Protein AF-A0A3B9AB34-F1 (afdb_monomer)

Sequence (120 aa):
SASGLYNLTRNLGGAVGIAFLATFLSIREQYHSSHIVENISLYNPFVVERLEGLQGFFTSRGSDATLAQEQALRAVDALARREAYVMAYNDAFYFVGAAFMVGAVLTYMIKKQAPPSAGA

Nearest PDB structures (foldseek):
  4dxw-assembly1_D  TM=3.577E-01  e=9.213E+00  alpha proteobacterium HIMB114

Structure (mmCIF, N/CA/C/O backbone):
data_AF-A0A3B9AB34-F1
#
_entry.id   AF-A0A3B9AB34-F1
#
loop_
_atom_site.group_PDB
_atom_site.id
_atom_site.type_symbol
_atom_site.label_atom_id
_atom_site.label_alt_id
_atom_site.label_comp_id
_atom_site.label_asym_id
_atom_site.label_entity_id
_atom_site.label_seq_id
_atom_site.pdbx_PDB_ins_code
_atom_site.Cartn_x
_atom_site.Cartn_y
_atom_site.Cartn_z
_atom_site.occupancy
_atom_site.B_iso_or_equiv
_atom_site.auth_seq_id
_atom_site.auth_comp_id
_atom_site.auth_asym_id
_atom_site.auth_atom_id
_atom_site.pdbx_PDB_model_num
ATOM 1 N N . SER A 1 1 ? 36.994 -0.172 -16.103 1.00 62.66 1 SER A N 1
ATOM 2 C CA . SER A 1 1 ? 35.963 0.864 -15.861 1.00 62.66 1 SER A CA 1
ATOM 3 C C . SER A 1 1 ? 34.543 0.447 -16.258 1.00 62.66 1 SER A C 1
ATOM 5 O O . SER A 1 1 ? 33.625 0.775 -15.519 1.00 62.66 1 SER A O 1
ATOM 7 N N . ALA A 1 2 ? 34.332 -0.324 -17.340 1.00 72.69 2 ALA A N 1
ATOM 8 C CA . ALA A 1 2 ? 32.995 -0.781 -17.763 1.00 72.69 2 ALA A CA 1
ATOM 9 C C . ALA A 1 2 ? 32.232 -1.615 -16.706 1.00 72.69 2 ALA A C 1
ATOM 11 O O . ALA A 1 2 ? 31.064 -1.350 -16.442 1.00 72.69 2 ALA A O 1
ATOM 12 N N . SER A 1 3 ? 32.896 -2.563 -16.034 1.00 79.94 3 SER A N 1
ATOM 13 C CA . SER A 1 3 ? 32.253 -3.420 -15.019 1.00 79.94 3 SER A CA 1
ATOM 14 C C . SER A 1 3 ? 31.820 -2.661 -13.756 1.00 79.94 3 SER A C 1
ATOM 16 O O . SER A 1 3 ? 30.814 -3.010 -13.144 1.00 79.94 3 SER A O 1
ATOM 18 N N . GLY A 1 4 ? 32.550 -1.602 -13.380 1.00 86.12 4 GLY A N 1
ATOM 19 C CA . GLY A 1 4 ? 32.199 -0.745 -12.242 1.00 86.12 4 GLY A CA 1
ATOM 20 C C . GLY A 1 4 ? 30.955 0.098 -12.523 1.00 86.12 4 GLY A C 1
ATOM 21 O O . GLY A 1 4 ? 30.045 0.140 -11.700 1.00 86.12 4 GLY A O 1
ATOM 22 N N . LEU A 1 5 ? 30.880 0.688 -13.722 1.00 87.88 5 LEU A N 1
ATOM 23 C CA . LEU A 1 5 ? 29.705 1.432 -14.173 1.00 87.88 5 LEU A CA 1
ATOM 24 C C . LEU A 1 5 ? 28.472 0.521 -14.286 1.00 87.88 5 LEU A C 1
ATOM 26 O O . LEU A 1 5 ? 27.415 0.870 -13.773 1.00 87.88 5 LEU A O 1
ATOM 30 N N . TYR A 1 6 ? 28.619 -0.676 -14.866 1.00 87.25 6 TYR A N 1
ATOM 31 C CA . TYR A 1 6 ? 27.528 -1.651 -14.973 1.00 87.25 6 TYR A CA 1
ATOM 32 C C . TYR A 1 6 ? 26.965 -2.061 -13.603 1.00 87.25 6 TYR A C 1
ATOM 34 O O . TYR A 1 6 ? 25.750 -2.063 -13.399 1.00 87.25 6 TYR A O 1
ATOM 42 N N . ASN A 1 7 ? 27.839 -2.371 -12.639 1.00 88.69 7 ASN A N 1
ATOM 43 C CA . ASN A 1 7 ? 27.400 -2.760 -11.300 1.00 88.69 7 ASN A CA 1
ATOM 44 C C . ASN A 1 7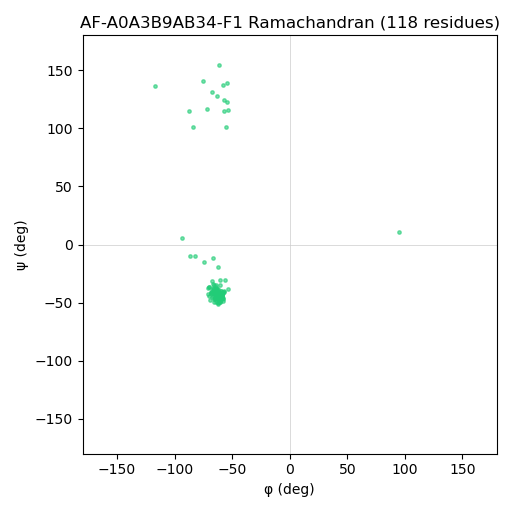 ? 26.715 -1.599 -10.560 1.00 88.69 7 ASN A C 1
ATOM 46 O O . ASN A 1 7 ? 25.706 -1.807 -9.887 1.00 88.69 7 ASN A O 1
ATOM 50 N N . LEU A 1 8 ? 27.227 -0.373 -10.723 1.00 91.12 8 LEU A N 1
ATOM 51 C CA . LEU A 1 8 ? 26.617 0.825 -10.154 1.00 91.12 8 LEU A CA 1
ATOM 52 C C . LEU A 1 8 ? 25.211 1.057 -10.720 1.00 91.12 8 LEU A C 1
ATOM 54 O O . LEU A 1 8 ? 24.271 1.197 -9.943 1.00 91.12 8 LEU A O 1
ATOM 58 N N . THR A 1 9 ? 25.042 1.035 -12.046 1.00 91.31 9 THR A N 1
ATOM 59 C CA . THR A 1 9 ? 23.732 1.216 -12.693 1.00 91.31 9 THR A CA 1
ATOM 60 C C . THR A 1 9 ? 22.735 0.144 -12.258 1.00 91.31 9 THR A C 1
ATOM 62 O O . THR A 1 9 ? 21.581 0.464 -11.986 1.00 91.31 9 THR A O 1
ATOM 65 N N . ARG A 1 10 ? 23.172 -1.114 -12.121 1.00 89.81 10 ARG A N 1
ATOM 66 C CA . ARG A 1 10 ? 22.314 -2.215 -11.662 1.00 89.81 10 ARG A CA 1
ATOM 67 C C . ARG A 1 10 ? 21.867 -2.040 -10.210 1.00 89.81 10 ARG A C 1
ATOM 69 O O . A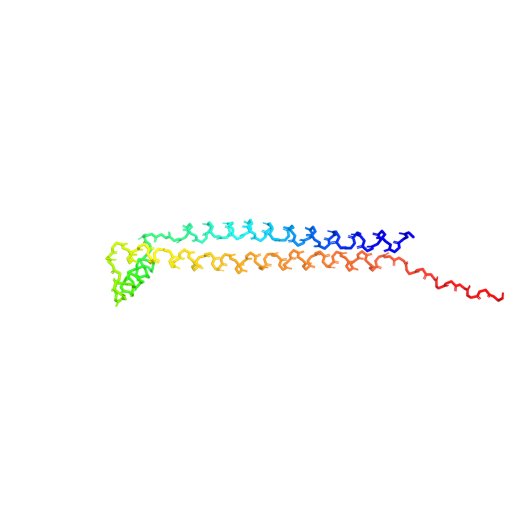RG A 1 10 ? 20.680 -2.166 -9.925 1.00 89.81 10 ARG A O 1
ATOM 76 N N . ASN A 1 11 ? 22.797 -1.759 -9.295 1.00 92.81 11 ASN A N 1
ATOM 77 C CA . ASN A 1 11 ? 22.475 -1.611 -7.873 1.00 92.81 11 ASN A CA 1
ATOM 78 C C . ASN A 1 11 ? 21.638 -0.350 -7.619 1.00 92.81 11 ASN A C 1
ATOM 80 O O . ASN A 1 11 ? 20.662 -0.408 -6.874 1.00 92.81 11 ASN A O 1
ATOM 84 N N . LEU A 1 12 ? 21.971 0.763 -8.281 1.00 94.19 12 LEU A N 1
ATOM 85 C CA . LEU A 1 12 ? 21.201 2.001 -8.194 1.00 94.19 12 LEU A CA 1
ATOM 86 C C . LEU A 1 12 ? 19.801 1.823 -8.791 1.00 94.19 12 LEU A C 1
ATOM 88 O O . LEU A 1 12 ? 18.820 2.178 -8.148 1.00 94.19 12 LEU A O 1
AT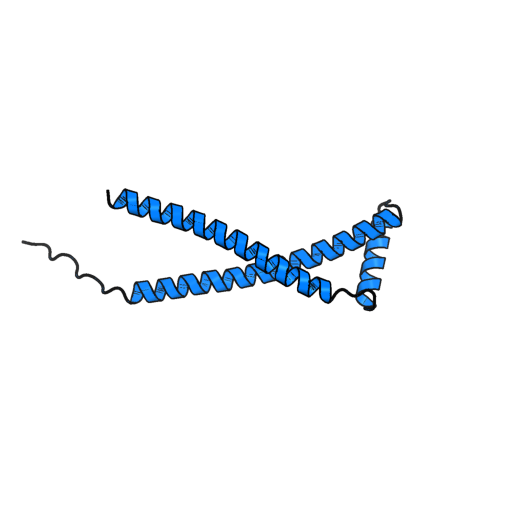OM 92 N N . GLY A 1 13 ? 19.697 1.218 -9.977 1.00 91.12 13 GLY A N 1
ATOM 93 C CA . GLY A 1 13 ? 18.413 0.912 -10.608 1.00 91.12 13 GLY A CA 1
ATOM 94 C C . GLY A 1 13 ? 17.543 -0.004 -9.746 1.00 91.12 13 GLY A C 1
ATOM 95 O O . GLY A 1 13 ? 16.348 0.241 -9.612 1.00 91.12 13 GLY A O 1
ATOM 96 N N . GLY A 1 14 ? 18.143 -1.004 -9.093 1.00 93.00 14 GLY A N 1
ATOM 97 C CA . GLY A 1 14 ? 17.449 -1.869 -8.139 1.00 93.00 14 GLY A CA 1
ATOM 98 C C . GLY A 1 14 ? 16.904 -1.102 -6.932 1.00 93.00 14 GLY A C 1
ATOM 99 O O . GLY A 1 14 ? 15.722 -1.217 -6.620 1.00 93.00 14 GLY A O 1
ATOM 100 N N . ALA A 1 15 ? 17.732 -0.278 -6.283 1.00 95.88 15 ALA A N 1
ATOM 101 C CA . ALA A 1 15 ? 17.312 0.510 -5.123 1.00 95.88 15 ALA A CA 1
ATOM 102 C C . ALA A 1 15 ? 16.221 1.538 -5.474 1.00 95.88 15 ALA A C 1
ATOM 104 O O . ALA A 1 15 ? 15.212 1.632 -4.775 1.00 95.88 15 ALA A O 1
ATOM 105 N N . VAL A 1 16 ? 16.391 2.265 -6.583 1.00 95.94 16 VAL A N 1
ATOM 106 C CA . VAL A 1 16 ? 15.401 3.234 -7.081 1.00 95.94 16 VAL A CA 1
ATOM 107 C C . VAL A 1 16 ? 14.093 2.533 -7.448 1.00 95.94 16 VAL A C 1
ATOM 109 O O . VAL A 1 16 ? 13.025 3.014 -7.081 1.00 95.94 16 VAL A O 1
ATOM 112 N N . GLY A 1 17 ? 14.163 1.374 -8.110 1.00 94.62 17 GLY A N 1
ATOM 113 C CA . GLY A 1 17 ? 12.989 0.574 -8.455 1.00 94.62 17 GLY A CA 1
ATOM 114 C C . GLY A 1 17 ? 12.207 0.110 -7.226 1.00 94.62 17 GLY A C 1
ATOM 115 O O . GLY A 1 17 ? 10.986 0.232 -7.199 1.00 94.62 17 GLY A O 1
ATOM 116 N N . ILE A 1 18 ? 12.892 -0.358 -6.178 1.00 95.88 18 ILE A N 1
ATOM 117 C CA . ILE A 1 18 ? 12.245 -0.768 -4.921 1.00 95.88 18 ILE A CA 1
ATOM 118 C C . ILE A 1 18 ? 11.582 0.429 -4.231 1.00 95.88 18 ILE A C 1
ATOM 120 O O . ILE A 1 18 ? 10.432 0.325 -3.811 1.00 95.88 18 ILE A O 1
ATOM 124 N N . ALA A 1 19 ? 12.272 1.570 -4.138 1.00 96.94 19 ALA A N 1
ATOM 125 C CA . ALA A 1 19 ? 11.715 2.778 -3.527 1.00 96.94 19 ALA A CA 1
ATOM 126 C C . ALA A 1 19 ? 10.477 3.284 -4.287 1.00 96.94 19 ALA A C 1
ATOM 128 O O . ALA A 1 19 ? 9.465 3.648 -3.682 1.00 96.94 19 ALA A O 1
ATOM 129 N N . PHE A 1 20 ? 10.537 3.252 -5.620 1.00 97.19 20 PHE A N 1
ATOM 130 C CA . PHE A 1 20 ? 9.403 3.568 -6.476 1.00 97.19 20 PHE A CA 1
ATOM 131 C C . PHE A 1 20 ? 8.227 2.617 -6.229 1.00 97.19 20 PHE A C 1
ATOM 133 O O . PHE A 1 20 ? 7.116 3.086 -5.999 1.00 97.19 20 PHE A O 1
ATOM 140 N N . LEU A 1 21 ? 8.458 1.300 -6.211 1.00 97.00 21 LEU A N 1
ATOM 141 C CA . LEU A 1 21 ? 7.404 0.313 -5.960 1.00 97.00 21 LEU A CA 1
ATOM 142 C C . LEU A 1 21 ? 6.791 0.455 -4.564 1.00 97.00 21 LEU A C 1
ATOM 144 O O . LEU A 1 21 ? 5.578 0.339 -4.433 1.00 97.00 21 LEU A O 1
ATOM 148 N N . ALA A 1 22 ? 7.592 0.753 -3.539 1.00 96.62 22 ALA A N 1
ATOM 149 C CA . ALA A 1 22 ? 7.085 1.024 -2.194 1.00 96.62 22 ALA A CA 1
ATOM 150 C C . ALA A 1 22 ? 6.160 2.252 -2.178 1.00 96.62 22 ALA A C 1
ATOM 152 O O . ALA A 1 22 ? 5.079 2.217 -1.594 1.00 96.62 22 ALA A O 1
ATOM 153 N N . THR A 1 23 ? 6.556 3.317 -2.881 1.00 97.69 23 THR A N 1
ATOM 154 C CA . THR A 1 23 ? 5.758 4.545 -3.002 1.00 97.69 23 THR A CA 1
ATOM 155 C C . THR A 1 23 ? 4.467 4.282 -3.774 1.00 97.69 23 THR A C 1
ATOM 157 O O . THR A 1 23 ? 3.385 4.663 -3.332 1.00 97.69 23 THR A O 1
ATOM 160 N N . PHE A 1 24 ? 4.568 3.582 -4.905 1.00 97.69 24 PHE A N 1
ATOM 161 C CA . PHE A 1 24 ? 3.430 3.175 -5.721 1.00 97.69 24 PHE A CA 1
ATOM 162 C C . PHE A 1 24 ? 2.437 2.331 -4.917 1.00 97.69 24 PHE A C 1
ATOM 164 O O . PHE A 1 24 ? 1.245 2.627 -4.924 1.00 97.69 24 PHE A O 1
ATOM 171 N N 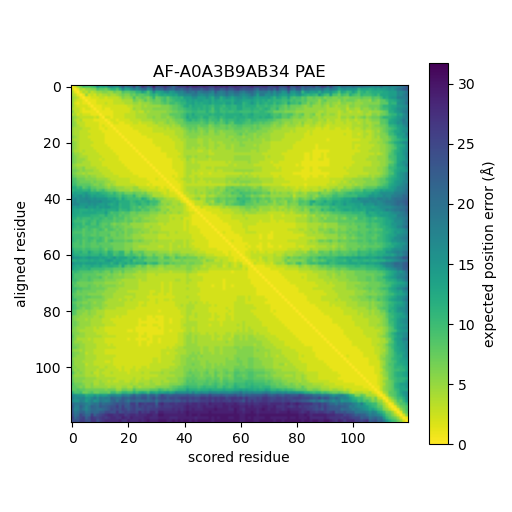. LEU A 1 25 ? 2.926 1.337 -4.170 1.00 97.94 25 LEU A N 1
ATOM 172 C CA . LEU A 1 25 ? 2.104 0.491 -3.313 1.00 97.94 25 LEU A CA 1
ATOM 173 C C . LEU A 1 25 ? 1.349 1.318 -2.265 1.00 97.94 25 LEU A C 1
ATOM 175 O O . LEU A 1 25 ? 0.152 1.116 -2.104 1.00 97.94 25 LEU A O 1
ATOM 179 N N . SER A 1 26 ? 2.008 2.276 -1.601 1.00 97.69 26 SER A N 1
ATOM 180 C CA . SER A 1 26 ? 1.346 3.161 -0.632 1.00 97.69 26 SER A CA 1
ATOM 181 C C . SER A 1 26 ? 0.262 4.030 -1.267 1.00 97.69 26 SER A C 1
ATOM 183 O O . SER A 1 26 ? -0.816 4.164 -0.701 1.00 97.69 26 SER A O 1
ATOM 185 N N . ILE A 1 27 ? 0.515 4.608 -2.445 1.00 98.06 27 ILE A N 1
ATOM 186 C CA . ILE A 1 27 ? -0.484 5.433 -3.143 1.00 98.06 27 ILE A CA 1
ATOM 187 C C . ILE A 1 27 ? -1.691 4.580 -3.557 1.00 98.06 27 ILE A C 1
ATOM 189 O O . ILE A 1 27 ? -2.836 5.004 -3.406 1.00 98.06 27 ILE A O 1
ATOM 193 N N . ARG A 1 28 ? -1.449 3.372 -4.078 1.00 98.06 28 ARG A N 1
ATOM 194 C CA . ARG A 1 28 ? -2.518 2.459 -4.504 1.00 98.06 28 ARG A CA 1
ATOM 195 C C . ARG A 1 28 ? -3.295 1.888 -3.326 1.00 98.06 28 ARG A C 1
ATOM 197 O O . ARG A 1 28 ? -4.508 1.759 -3.428 1.00 98.06 28 ARG A O 1
ATOM 204 N N . GLU A 1 29 ? -2.634 1.595 -2.212 1.00 97.44 29 GLU A N 1
ATOM 205 C CA . GLU A 1 29 ? -3.315 1.186 -0.984 1.00 97.44 29 GLU A CA 1
ATOM 206 C C . GLU A 1 29 ? -4.247 2.290 -0.492 1.00 97.44 29 GLU A C 1
ATOM 208 O O . GLU A 1 29 ? -5.422 2.016 -0.280 1.00 97.44 29 GLU A O 1
ATOM 213 N N . GLN A 1 30 ? -3.785 3.541 -0.423 1.00 95.56 30 GLN A N 1
ATOM 214 C CA . GLN A 1 30 ? -4.635 4.660 -0.007 1.00 95.56 30 GLN A CA 1
ATOM 215 C C 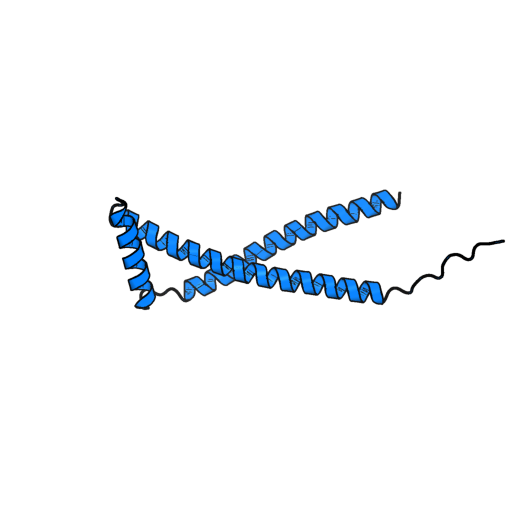. GLN A 1 30 ? -5.843 4.835 -0.933 1.00 95.56 30 GLN A C 1
ATOM 217 O O . GLN A 1 30 ? -6.956 5.032 -0.453 1.00 95.56 30 GLN A O 1
ATOM 222 N N . TYR A 1 31 ? -5.633 4.705 -2.245 1.00 96.62 31 TYR A N 1
ATOM 223 C CA . TYR A 1 31 ? -6.698 4.756 -3.248 1.00 96.62 31 TYR A CA 1
ATOM 224 C C . TYR A 1 31 ? -7.754 3.656 -3.050 1.00 96.62 31 TYR A C 1
ATOM 226 O O . TYR A 1 31 ? -8.954 3.920 -3.071 1.00 96.62 31 TYR A O 1
ATOM 234 N N . HIS A 1 32 ? -7.327 2.411 -2.840 1.00 97.19 32 HIS A N 1
ATOM 235 C CA . HIS A 1 32 ? -8.262 1.307 -2.612 1.00 97.19 32 HIS A CA 1
ATOM 236 C C . HIS A 1 32 ? -8.939 1.410 -1.246 1.00 97.19 32 HIS A C 1
ATOM 238 O O . HIS A 1 32 ? -10.128 1.131 -1.125 1.00 97.19 32 HIS A O 1
ATOM 244 N N . SER A 1 33 ? -8.207 1.857 -0.227 1.00 94.94 33 SER A N 1
ATOM 245 C CA . SER A 1 33 ? -8.715 2.058 1.127 1.00 94.94 33 SER A CA 1
ATOM 246 C C . SER A 1 33 ? -9.821 3.112 1.153 1.00 94.94 33 SER A C 1
ATOM 248 O O . SER A 1 33 ? -10.892 2.845 1.699 1.00 94.94 33 SER A O 1
ATOM 250 N N . SER A 1 34 ? -9.635 4.260 0.483 1.00 93.25 34 SER A N 1
ATOM 251 C CA . SER A 1 34 ? -10.678 5.290 0.398 1.00 93.25 34 SER A CA 1
ATOM 252 C C . SER A 1 34 ? -11.948 4.753 -0.257 1.00 93.25 34 SER A C 1
ATOM 254 O O . SER A 1 34 ? -13.036 4.953 0.272 1.00 93.25 34 SER A O 1
ATOM 256 N N . HIS A 1 35 ? -11.815 3.982 -1.339 1.00 93.25 35 HIS A N 1
ATOM 257 C CA . HIS A 1 35 ? -12.963 3.370 -2.003 1.00 93.25 35 HIS A CA 1
ATOM 258 C C . HIS A 1 35 ? -13.665 2.305 -1.155 1.00 93.25 35 HIS A C 1
ATOM 260 O O . HIS A 1 35 ? -14.892 2.226 -1.171 1.00 93.25 35 HIS A O 1
ATOM 266 N N . ILE A 1 36 ? -12.936 1.488 -0.389 1.00 91.81 36 ILE A N 1
ATOM 267 C CA . ILE A 1 36 ? -13.571 0.535 0.533 1.00 91.81 36 ILE A CA 1
ATOM 268 C C . ILE A 1 36 ? -14.346 1.295 1.610 1.00 91.81 36 ILE A C 1
ATOM 270 O O . ILE A 1 36 ? -15.512 0.988 1.850 1.00 91.81 36 ILE A O 1
ATOM 274 N N . VAL A 1 37 ? -13.717 2.287 2.245 1.00 88.25 37 VAL A N 1
ATOM 275 C CA . VAL A 1 37 ? -14.311 3.032 3.363 1.00 88.25 37 VAL A CA 1
ATOM 276 C C . VAL A 1 37 ? -15.521 3.855 2.918 1.00 88.25 37 VAL A C 1
ATOM 278 O O . VAL A 1 37 ? -16.499 3.912 3.656 1.00 88.25 37 VAL A O 1
ATOM 281 N N . GLU A 1 38 ? -15.528 4.399 1.698 1.00 86.62 38 GLU A N 1
ATOM 282 C CA . GLU A 1 38 ? -16.708 5.051 1.099 1.00 86.62 38 GLU A CA 1
ATOM 283 C C . GLU A 1 38 ? -17.940 4.130 1.044 1.00 86.62 38 GLU A C 1
ATOM 285 O O . GLU A 1 38 ? -19.073 4.597 1.153 1.00 86.62 38 GLU A O 1
ATOM 290 N N . ASN A 1 39 ? -17.734 2.816 0.914 1.00 83.94 39 ASN A N 1
ATOM 291 C CA . ASN A 1 39 ? -18.810 1.824 0.908 1.00 83.94 39 ASN A CA 1
ATOM 292 C C . ASN A 1 39 ? -19.211 1.353 2.320 1.00 83.94 39 ASN A C 1
ATOM 294 O O . ASN A 1 39 ? -20.228 0.669 2.481 1.00 83.94 39 ASN A O 1
ATOM 298 N N . ILE A 1 40 ? -18.450 1.717 3.357 1.00 84.31 40 ILE A N 1
ATOM 299 C CA . ILE A 1 40 ? -18.780 1.426 4.755 1.00 84.31 40 ILE A CA 1
ATOM 300 C C . ILE A 1 40 ? -19.733 2.510 5.254 1.00 84.31 40 ILE A C 1
ATOM 302 O O . ILE A 1 40 ? -19.338 3.613 5.621 1.00 84.31 40 ILE A O 1
ATOM 306 N N . SER A 1 41 ? -21.018 2.173 5.292 1.00 82.81 41 SER A N 1
ATOM 307 C CA . SER A 1 41 ? -22.076 3.082 5.720 1.00 82.81 41 SER A CA 1
ATOM 308 C C . SER A 1 41 ? -22.778 2.561 6.967 1.00 82.81 41 SER A C 1
ATOM 310 O O . SER A 1 41 ? -23.159 1.394 7.022 1.00 82.81 41 SER A O 1
ATOM 312 N N . LEU A 1 42 ? -23.032 3.445 7.937 1.00 77.62 42 LEU A N 1
ATOM 313 C CA . LEU A 1 42 ? -23.870 3.138 9.106 1.00 77.62 42 LEU A CA 1
ATOM 314 C C . LEU A 1 42 ? -25.344 2.902 8.733 1.00 77.62 42 LEU A C 1
ATOM 316 O O . LEU A 1 42 ? -26.109 2.397 9.545 1.00 77.62 42 LEU A O 1
ATOM 320 N N . TYR A 1 43 ? -25.741 3.230 7.500 1.00 83.62 43 TYR A N 1
ATOM 321 C CA . TYR A 1 43 ? -27.060 2.892 6.962 1.00 83.62 43 TYR A CA 1
ATOM 322 C C . TYR A 1 43 ? -27.130 1.459 6.416 1.00 83.62 43 TYR A C 1
ATOM 324 O O . TYR A 1 43 ? -28.214 0.983 6.086 1.00 83.62 43 TYR A O 1
ATOM 332 N N . ASN A 1 44 ? -25.993 0.764 6.301 1.00 85.56 44 ASN A N 1
ATOM 333 C CA . ASN A 1 44 ? -25.957 -0.631 5.891 1.00 85.56 44 ASN A CA 1
ATOM 334 C C . ASN A 1 44 ? -26.115 -1.536 7.132 1.00 85.56 44 ASN A C 1
ATOM 336 O O . ASN A 1 44 ? -25.209 -1.566 7.971 1.00 85.56 44 ASN A O 1
ATOM 340 N N . PRO A 1 45 ? -27.211 -2.312 7.251 1.00 86.81 45 PRO A N 1
ATOM 341 C CA . PRO A 1 45 ? -27.464 -3.140 8.430 1.00 86.81 45 PRO A CA 1
ATOM 342 C C . PRO A 1 45 ? -26.367 -4.187 8.674 1.00 86.81 45 PRO A C 1
ATOM 344 O O . PRO A 1 45 ? -26.058 -4.478 9.825 1.00 86.81 45 PRO A O 1
ATOM 347 N N . PHE A 1 46 ? -25.704 -4.683 7.622 1.00 88.12 46 PHE A N 1
ATOM 348 C CA . PHE A 1 46 ? -24.589 -5.627 7.762 1.00 88.12 46 PHE A CA 1
ATOM 349 C C . PHE A 1 46 ? -23.362 -4.998 8.439 1.00 88.12 46 PHE A C 1
ATOM 351 O O . PHE A 1 46 ? -22.641 -5.670 9.175 1.00 88.12 46 PHE A O 1
ATOM 358 N N . VAL A 1 47 ? -23.110 -3.707 8.195 1.00 87.88 47 VAL A N 1
ATOM 359 C CA . VAL A 1 47 ? -22.000 -2.974 8.827 1.00 87.88 47 VAL A CA 1
ATOM 360 C C . VAL A 1 47 ? -22.297 -2.755 10.307 1.00 87.88 47 VAL A C 1
ATOM 362 O O . VAL A 1 47 ? -21.414 -2.957 11.139 1.00 87.88 47 VAL A O 1
ATOM 365 N N . VAL A 1 48 ? -23.540 -2.391 10.633 1.00 90.69 48 VAL A N 1
ATOM 366 C CA . VAL A 1 48 ? -23.990 -2.194 12.018 1.00 90.69 48 VAL A CA 1
ATOM 367 C C . VAL A 1 48 ? -23.887 -3.497 12.808 1.00 90.69 48 VAL A C 1
ATOM 369 O O . VAL A 1 48 ? -23.210 -3.522 13.832 1.00 90.69 48 VAL A O 1
ATOM 372 N N . GLU A 1 49 ? -24.434 -4.598 12.288 1.00 92.69 49 GLU A N 1
ATOM 373 C CA . GLU A 1 49 ? -24.352 -5.919 12.926 1.00 92.69 49 GLU A CA 1
ATOM 374 C C . GLU A 1 49 ? -22.893 -6.346 13.156 1.00 92.69 49 GLU A C 1
ATOM 376 O O . GLU A 1 49 ? -22.530 -6.875 14.212 1.00 92.69 49 GLU A O 1
ATOM 381 N N . ARG A 1 50 ? -22.008 -6.070 12.188 1.00 91.31 50 ARG A N 1
ATOM 382 C CA . ARG A 1 50 ? -20.584 -6.388 12.322 1.00 91.31 50 ARG A CA 1
ATOM 383 C C . ARG A 1 50 ? -19.903 -5.565 13.413 1.00 91.31 50 ARG A C 1
ATOM 385 O O . ARG A 1 50 ? -19.087 -6.118 14.154 1.00 91.31 50 ARG A O 1
ATOM 392 N N . LEU A 1 51 ? -20.213 -4.273 13.505 1.00 92.88 51 LEU A N 1
ATOM 393 C CA . LEU A 1 51 ? -19.678 -3.386 14.537 1.00 92.88 51 LEU A CA 1
ATOM 394 C C . LEU A 1 51 ? -20.180 -3.774 15.926 1.00 92.88 51 LEU A C 1
ATOM 396 O O . LEU A 1 51 ? -19.368 -3.871 16.842 1.00 92.88 51 LEU A O 1
ATOM 400 N N . GLU A 1 52 ? -21.470 -4.065 16.072 1.00 94.00 52 GLU A N 1
ATOM 401 C CA . GLU A 1 52 ? -22.059 -4.522 17.334 1.00 94.00 52 GLU A CA 1
ATOM 402 C C . GLU A 1 52 ? -21.451 -5.854 17.785 1.00 94.00 52 GLU A C 1
ATOM 404 O O . GLU A 1 52 ? -21.072 -6.002 18.948 1.00 94.00 52 GLU A O 1
ATOM 409 N N . GLY A 1 53 ? -21.259 -6.806 16.865 1.00 94.94 53 GLY A N 1
ATOM 410 C CA . GLY A 1 53 ? -20.591 -8.073 17.165 1.00 94.94 53 GLY A CA 1
ATOM 411 C C . GLY A 1 53 ? -19.140 -7.892 17.630 1.00 94.94 53 GLY A C 1
ATOM 412 O O . GLY A 1 53 ? -18.705 -8.540 18.585 1.00 94.94 53 GLY A O 1
ATOM 413 N N . LEU A 1 54 ? -18.387 -6.987 16.994 1.00 94.94 54 LEU A N 1
ATOM 414 C CA . LEU A 1 54 ? -17.018 -6.654 17.405 1.00 94.94 54 LEU A CA 1
ATOM 415 C C . LEU A 1 54 ? -16.987 -5.916 18.748 1.00 94.94 54 LEU A C 1
ATOM 417 O O . LEU A 1 54 ? -16.157 -6.236 19.598 1.00 94.94 54 LEU A O 1
ATOM 421 N N . GLN A 1 55 ? -17.900 -4.973 18.970 1.00 95.25 55 GLN A N 1
ATOM 422 C CA . GLN A 1 55 ? -18.027 -4.275 20.244 1.00 95.25 55 GLN A CA 1
ATOM 423 C C . GLN A 1 55 ? -18.355 -5.267 21.364 1.00 95.25 55 GLN A C 1
ATOM 425 O O . GLN A 1 55 ? -17.671 -5.280 22.382 1.00 95.25 55 GLN A O 1
ATOM 430 N N . GLY A 1 56 ? -19.324 -6.163 21.154 1.00 95.44 56 GLY A N 1
ATOM 431 C CA . GLY A 1 56 ? -19.658 -7.235 22.092 1.00 95.44 56 GLY A CA 1
ATOM 432 C C . GLY A 1 56 ? -18.460 -8.139 22.398 1.00 95.44 56 GLY A C 1
ATOM 433 O O . GLY A 1 56 ? -18.213 -8.466 23.560 1.00 95.44 56 GLY A O 1
ATOM 434 N N . PHE A 1 57 ? -17.654 -8.473 21.386 1.00 96.00 57 PHE A N 1
ATOM 435 C CA . PHE A 1 57 ? -16.408 -9.215 21.573 1.00 96.00 57 PHE A CA 1
ATOM 436 C C . PHE A 1 57 ? -15.417 -8.466 22.479 1.00 96.00 57 PHE A C 1
ATOM 438 O O . PHE A 1 57 ? -14.904 -9.055 23.432 1.00 96.00 57 PHE A O 1
ATOM 445 N N . PHE A 1 58 ? -15.166 -7.178 22.246 1.00 96.06 58 PHE A N 1
ATOM 446 C CA . PHE A 1 58 ? -14.225 -6.399 23.060 1.00 96.06 58 PHE A CA 1
ATOM 447 C C . PHE A 1 58 ? -14.736 -6.117 24.477 1.00 96.06 58 PHE A C 1
ATOM 449 O O . PHE A 1 58 ? -13.960 -6.202 25.434 1.00 96.06 58 PHE A O 1
ATOM 456 N N . THR A 1 59 ? -16.036 -5.877 24.637 1.00 96.19 59 THR A N 1
ATOM 457 C CA . THR A 1 59 ? -16.684 -5.765 25.950 1.00 96.19 59 THR A CA 1
ATOM 458 C C . THR A 1 59 ? -16.563 -7.075 26.729 1.00 96.19 59 THR A C 1
ATOM 460 O O . THR A 1 59 ? -16.192 -7.063 27.900 1.00 96.19 59 THR A O 1
ATOM 463 N N . SER A 1 60 ? -16.758 -8.230 26.076 1.00 95.75 60 SER A N 1
ATOM 464 C CA . SER A 1 60 ? -16.581 -9.549 26.715 1.00 95.75 60 SER A CA 1
ATOM 465 C C . SER A 1 60 ? -15.144 -9.812 27.189 1.00 95.75 60 SER A C 1
ATOM 467 O O . SER A 1 60 ? -14.911 -10.661 28.048 1.00 95.75 60 SER A O 1
ATOM 469 N N . ARG A 1 61 ? -14.171 -9.068 26.647 1.00 94.06 61 ARG A N 1
ATOM 470 C CA . ARG A 1 61 ? -12.751 -9.102 27.023 1.00 94.06 61 ARG A CA 1
ATOM 471 C C . ARG A 1 61 ? -12.377 -8.058 28.082 1.00 94.06 61 ARG A C 1
ATOM 473 O O . ARG A 1 61 ? -11.200 -7.955 28.412 1.00 94.06 61 ARG A O 1
ATOM 480 N N . GLY A 1 62 ? -13.350 -7.321 28.623 1.00 92.06 62 GLY A N 1
ATOM 481 C CA . GLY A 1 62 ? -13.150 -6.366 29.715 1.00 92.06 62 GLY A CA 1
ATOM 482 C C . GLY A 1 62 ? -12.927 -4.916 29.282 1.00 92.06 62 GLY A C 1
ATOM 483 O O . GLY A 1 62 ? -12.549 -4.101 30.120 1.00 92.06 62 GLY A O 1
ATOM 484 N N . SER A 1 63 ? -13.147 -4.575 28.007 1.00 94.19 63 SER A N 1
ATOM 485 C CA . SER A 1 63 ? -13.153 -3.169 27.579 1.00 94.19 63 SER A CA 1
ATOM 486 C C . SER A 1 63 ? -14.447 -2.479 28.014 1.00 94.19 63 SER A C 1
ATOM 488 O O . SER A 1 63 ? -15.523 -3.069 27.928 1.00 94.19 63 SER A O 1
ATOM 490 N N . ASP A 1 64 ? -14.354 -1.219 28.445 1.00 94.69 64 ASP A N 1
ATOM 491 C CA . ASP A 1 64 ? -15.532 -0.360 28.622 1.00 94.69 64 ASP A CA 1
ATOM 492 C C . ASP A 1 64 ? -16.265 -0.166 27.281 1.00 94.69 64 ASP A C 1
ATOM 494 O O . ASP A 1 64 ? -15.645 -0.256 26.221 1.00 94.69 64 ASP A O 1
ATOM 498 N N . ALA A 1 65 ? -17.568 0.124 27.308 1.00 90.31 65 ALA A N 1
ATOM 499 C CA . ALA A 1 65 ? -18.394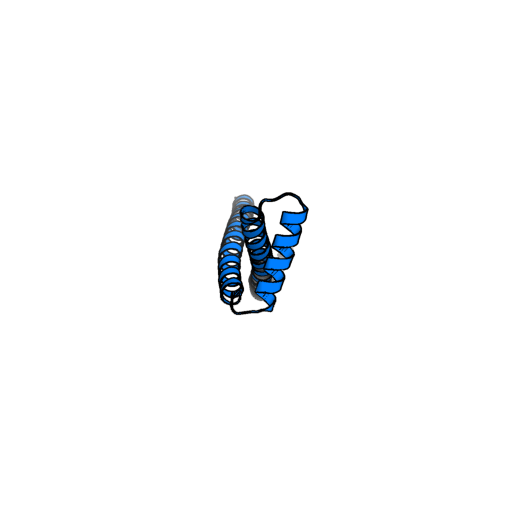 0.274 26.109 1.00 90.31 65 ALA A CA 1
ATOM 500 C C . ALA A 1 65 ? -17.829 1.283 25.093 1.00 90.31 65 ALA A C 1
ATOM 502 O O . ALA A 1 65 ? -17.894 1.036 23.885 1.00 90.31 65 ALA A O 1
ATOM 503 N N . THR A 1 66 ? -17.248 2.386 25.577 1.00 93.31 66 THR A N 1
ATOM 504 C CA . THR A 1 66 ? -16.631 3.427 24.738 1.00 93.31 66 THR A CA 1
ATOM 505 C C . THR A 1 66 ? -15.358 2.925 24.056 1.00 93.31 66 THR A C 1
ATOM 507 O O . THR A 1 66 ? -15.204 3.034 22.838 1.00 93.31 66 THR A O 1
ATOM 510 N N . LEU A 1 67 ? -14.475 2.286 24.825 1.00 94.75 67 LEU A N 1
ATOM 511 C CA . LEU A 1 67 ? -13.236 1.701 24.323 1.00 94.75 67 LEU A CA 1
ATOM 512 C C . LEU A 1 67 ? -13.512 0.533 23.364 1.00 94.75 67 LEU A C 1
ATOM 514 O O . LEU A 1 67 ? -12.854 0.409 22.334 1.00 94.75 67 LEU A O 1
ATOM 518 N N . ALA A 1 68 ? -14.502 -0.304 23.673 1.00 95.19 68 ALA A N 1
ATOM 519 C CA . ALA A 1 68 ? -14.921 -1.423 22.838 1.00 95.19 68 ALA A CA 1
ATOM 520 C C . ALA A 1 68 ? -15.444 -0.951 21.473 1.00 95.19 68 ALA A C 1
ATOM 522 O O . ALA A 1 68 ? -15.150 -1.575 20.452 1.00 95.19 68 ALA A O 1
ATOM 523 N N . GLN A 1 69 ? -16.176 0.167 21.437 1.00 93.69 69 GLN A N 1
ATOM 524 C CA . GLN A 1 69 ? -16.644 0.774 20.191 1.00 93.69 69 GLN A CA 1
ATOM 525 C C . GLN A 1 69 ? -15.472 1.274 19.339 1.00 93.69 69 GLN A C 1
ATOM 527 O O . GLN A 1 69 ? -15.409 0.996 18.141 1.00 93.69 69 GLN A O 1
ATOM 532 N N . GLU A 1 70 ? -14.513 1.972 19.950 1.00 94.62 70 GLU A N 1
ATOM 533 C CA . GLU A 1 70 ? -13.323 2.446 19.242 1.00 94.62 70 GLU A CA 1
ATOM 534 C C . GLU A 1 70 ? -12.490 1.275 18.694 1.00 94.62 70 GLU A C 1
ATOM 536 O O . GLU A 1 70 ? -12.047 1.296 17.544 1.00 94.62 70 GLU A O 1
ATOM 541 N N . GLN A 1 71 ? -12.315 0.214 19.484 1.00 95.56 71 GLN A N 1
ATOM 542 C CA . GLN A 1 71 ? -11.622 -1.001 19.057 1.00 95.56 71 GLN A CA 1
ATOM 543 C C . GLN A 1 71 ? -12.345 -1.708 17.904 1.00 95.56 71 GLN A C 1
ATOM 545 O O . GLN A 1 71 ? -11.687 -2.162 16.966 1.00 95.56 71 GLN A O 1
ATOM 550 N N . ALA A 1 72 ? -13.680 -1.762 17.927 1.00 94.25 72 ALA A N 1
ATOM 551 C CA . ALA A 1 72 ? -14.481 -2.307 16.834 1.00 94.25 72 ALA A CA 1
ATOM 552 C C . ALA A 1 72 ? -14.270 -1.521 15.530 1.00 94.25 72 ALA A C 1
ATOM 554 O O . ALA A 1 72 ? -14.007 -2.124 14.488 1.00 94.25 72 ALA A O 1
ATOM 555 N N . LEU A 1 73 ? -14.291 -0.186 15.596 1.00 92.69 73 LEU A N 1
ATOM 556 C CA . LEU A 1 73 ? -14.016 0.675 14.443 1.00 92.69 73 LEU A CA 1
ATOM 557 C C . LEU A 1 73 ? -12.599 0.460 13.900 1.00 92.69 73 LEU A C 1
ATOM 559 O O . LEU A 1 73 ? -12.427 0.241 12.703 1.00 92.69 73 LEU A O 1
ATOM 563 N N . ARG A 1 74 ? -11.585 0.434 14.776 1.00 93.56 74 ARG A N 1
ATOM 564 C CA . ARG A 1 74 ? -10.191 0.160 14.382 1.00 93.56 74 ARG A CA 1
ATOM 565 C C . ARG A 1 74 ? -10.024 -1.219 13.747 1.00 93.56 74 ARG A C 1
ATOM 567 O O . ARG A 1 74 ? -9.203 -1.373 12.846 1.00 93.56 74 ARG A O 1
ATOM 574 N N . ALA A 1 75 ? -10.778 -2.221 14.198 1.00 94.25 75 ALA A N 1
ATOM 575 C CA . ALA A 1 75 ? -10.742 -3.562 13.623 1.00 94.25 75 ALA A CA 1
ATOM 576 C C . ALA A 1 75 ? -11.325 -3.593 12.201 1.00 94.25 75 ALA A C 1
ATOM 578 O O . ALA A 1 75 ? -10.738 -4.218 11.317 1.00 94.25 75 ALA A O 1
ATOM 579 N N . VAL A 1 76 ? -12.439 -2.893 11.963 1.00 92.62 76 VAL A N 1
ATOM 580 C CA . VAL A 1 76 ? -13.023 -2.746 10.618 1.00 92.62 76 VAL A CA 1
ATOM 581 C C . VAL A 1 76 ? -12.073 -1.986 9.693 1.00 92.62 76 VAL A C 1
ATOM 583 O O . VAL A 1 76 ? -11.800 -2.435 8.584 1.00 92.62 76 VAL A O 1
ATOM 586 N N . ASP A 1 77 ? -11.506 -0.886 10.172 1.00 91.00 77 ASP A N 1
ATOM 587 C CA . ASP A 1 77 ? -10.534 -0.071 9.444 1.00 91.00 77 ASP A CA 1
ATOM 588 C C . ASP A 1 77 ? -9.245 -0.857 9.111 1.00 91.00 77 ASP A C 1
ATOM 590 O O . ASP A 1 77 ? -8.734 -0.813 7.993 1.00 91.00 77 ASP A O 1
ATOM 594 N N . ALA A 1 78 ? -8.749 -1.683 10.038 1.00 93.19 78 ALA A N 1
ATOM 595 C CA . ALA A 1 78 ? -7.632 -2.591 9.773 1.00 93.19 78 ALA A CA 1
ATOM 596 C C . ALA A 1 78 ? -7.962 -3.653 8.710 1.00 93.19 78 ALA A C 1
ATOM 598 O O . ALA A 1 78 ? -7.097 -3.995 7.901 1.00 93.19 78 ALA A O 1
ATOM 599 N N . LEU A 1 79 ? -9.197 -4.164 8.691 1.00 92.75 79 LEU A N 1
ATOM 600 C CA . LEU A 1 79 ? -9.646 -5.103 7.666 1.00 92.75 79 LEU A CA 1
ATOM 601 C C . LEU A 1 79 ? -9.735 -4.424 6.293 1.00 92.75 79 LEU A C 1
ATOM 603 O O . LEU A 1 79 ? -9.223 -4.973 5.321 1.00 92.75 79 LEU A O 1
ATOM 607 N N . ALA A 1 80 ? -10.307 -3.220 6.227 1.00 92.25 80 ALA A N 1
ATOM 608 C CA . ALA A 1 80 ? -10.377 -2.430 5.000 1.00 92.25 80 ALA A CA 1
ATOM 609 C C . ALA A 1 80 ? -8.978 -2.157 4.428 1.00 92.25 80 ALA A C 1
ATOM 611 O O . ALA A 1 80 ? -8.721 -2.458 3.264 1.00 92.25 80 ALA A O 1
ATOM 612 N N . ARG A 1 81 ? -8.033 -1.701 5.263 1.00 94.62 81 ARG A N 1
ATOM 613 C CA . ARG A 1 81 ? -6.629 -1.523 4.857 1.00 94.62 81 ARG A CA 1
ATOM 614 C C . ARG A 1 81 ? -5.987 -2.808 4.353 1.00 94.62 81 ARG A C 1
ATOM 616 O O . ARG A 1 81 ? -5.244 -2.786 3.377 1.00 94.62 81 ARG A O 1
ATOM 623 N N . ARG A 1 82 ? -6.249 -3.948 4.998 1.00 96.12 82 ARG A N 1
ATOM 624 C CA . ARG A 1 82 ? -5.703 -5.237 4.551 1.00 96.12 82 ARG A CA 1
ATOM 625 C C . ARG A 1 82 ? -6.167 -5.577 3.134 1.00 96.12 82 ARG A C 1
ATOM 627 O O . ARG A 1 82 ? -5.336 -5.952 2.312 1.00 96.12 82 ARG A O 1
ATOM 634 N N . GLU A 1 83 ? -7.456 -5.433 2.848 1.00 96.44 83 GLU A N 1
ATOM 635 C CA . GLU A 1 83 ? -7.997 -5.669 1.503 1.00 96.44 83 GLU A CA 1
ATOM 636 C C . GLU A 1 83 ? -7.464 -4.640 0.492 1.00 96.44 83 GLU A C 1
ATOM 638 O O 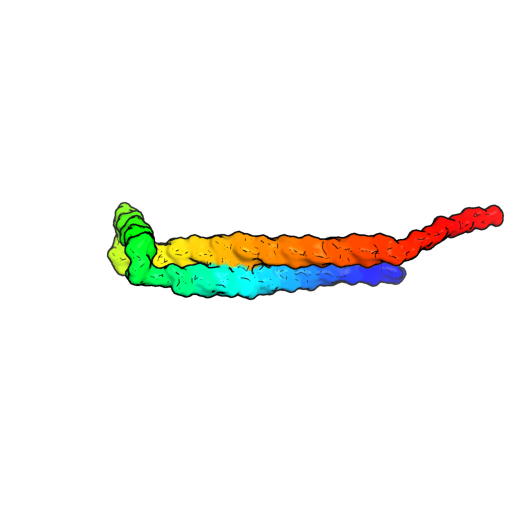. GLU A 1 83 ? -7.093 -4.997 -0.628 1.00 96.44 83 GLU A O 1
ATOM 643 N N . ALA A 1 84 ? -7.312 -3.379 0.908 1.00 97.38 84 ALA A N 1
ATOM 644 C CA . ALA A 1 84 ? -6.675 -2.338 0.105 1.00 97.38 84 ALA A CA 1
ATOM 645 C C . ALA A 1 84 ? -5.234 -2.697 -0.284 1.00 97.38 84 ALA A C 1
ATOM 647 O O . ALA A 1 84 ? -4.859 -2.564 -1.450 1.00 97.38 84 ALA A O 1
ATOM 648 N N . TYR A 1 85 ? -4.445 -3.227 0.655 1.00 97.50 85 TYR A N 1
ATOM 649 C CA . TYR A 1 85 ? -3.105 -3.736 0.372 1.00 97.50 85 TYR A CA 1
ATOM 650 C C . TYR A 1 85 ? -3.127 -4.891 -0.626 1.00 97.50 85 TYR A C 1
ATOM 652 O O . TYR A 1 85 ? -2.306 -4.903 -1.538 1.00 97.50 85 TYR A O 1
ATOM 660 N N . VAL A 1 86 ? -4.048 -5.851 -0.490 1.00 97.88 86 VAL A N 1
ATOM 661 C CA . VAL A 1 86 ? -4.163 -6.977 -1.436 1.00 97.88 86 VAL A CA 1
ATOM 662 C C . VAL A 1 86 ? -4.389 -6.463 -2.861 1.00 97.88 86 VAL A C 1
ATOM 664 O O . VAL A 1 86 ? -3.696 -6.893 -3.787 1.00 97.88 86 VAL A O 1
ATOM 667 N N . MET A 1 87 ? -5.295 -5.500 -3.040 1.00 97.88 87 MET A N 1
ATOM 668 C CA . MET A 1 87 ? -5.543 -4.877 -4.343 1.00 97.88 87 MET A CA 1
ATOM 669 C C . MET A 1 87 ? -4.339 -4.069 -4.846 1.00 97.88 87 MET A C 1
ATOM 671 O O . MET A 1 87 ? -3.953 -4.194 -6.008 1.00 97.88 87 MET A O 1
ATOM 675 N N . ALA A 1 88 ? -3.683 -3.305 -3.971 1.00 98.00 88 ALA A N 1
ATOM 676 C CA . ALA A 1 88 ? -2.496 -2.528 -4.317 1.00 98.00 88 ALA A CA 1
ATOM 677 C C . ALA A 1 88 ? -1.310 -3.416 -4.739 1.00 98.00 88 ALA A C 1
ATOM 679 O O . ALA A 1 88 ? -0.592 -3.092 -5.687 1.00 98.00 88 ALA A O 1
ATOM 680 N N . TYR A 1 89 ? -1.117 -4.563 -4.080 1.00 97.81 89 TYR A N 1
ATOM 681 C CA . TYR A 1 89 ? -0.121 -5.553 -4.487 1.00 97.81 89 TYR A CA 1
ATOM 682 C C . TYR A 1 89 ? -0.441 -6.133 -5.863 1.00 97.81 89 TYR A C 1
ATOM 684 O O . TYR A 1 89 ? 0.474 -6.303 -6.666 1.00 97.81 89 TYR A O 1
ATOM 692 N N . ASN A 1 90 ? -1.714 -6.404 -6.158 1.00 97.88 90 ASN A N 1
ATOM 693 C CA . ASN A 1 90 ? -2.134 -6.879 -7.475 1.00 97.88 90 ASN A CA 1
ATOM 694 C C . ASN A 1 90 ? -1.774 -5.862 -8.576 1.00 97.88 90 ASN A C 1
ATOM 696 O O . ASN A 1 90 ? -1.151 -6.216 -9.576 1.00 97.88 90 ASN A O 1
ATOM 700 N N . ASP A 1 91 ? -2.042 -4.575 -8.340 1.00 97.94 91 ASP A N 1
ATOM 701 C CA . ASP A 1 91 ? -1.633 -3.498 -9.250 1.00 97.94 91 ASP A CA 1
ATOM 702 C C . ASP A 1 91 ? -0.109 -3.458 -9.451 1.00 97.94 91 ASP A C 1
ATOM 704 O O . ASP A 1 91 ? 0.378 -3.312 -10.575 1.00 97.94 91 ASP A O 1
ATOM 708 N N . ALA A 1 92 ? 0.661 -3.620 -8.369 1.00 96.31 92 ALA A N 1
ATOM 709 C CA . ALA A 1 92 ? 2.119 -3.658 -8.436 1.00 96.31 92 ALA A CA 1
ATOM 710 C C . ALA A 1 92 ? 2.626 -4.872 -9.234 1.00 96.31 92 ALA A C 1
ATOM 712 O O . ALA A 1 92 ? 3.573 -4.739 -10.012 1.00 96.31 92 ALA A O 1
ATOM 713 N N . PHE A 1 93 ? 1.981 -6.035 -9.103 1.00 96.81 93 PHE A N 1
ATOM 714 C CA . PHE A 1 93 ? 2.292 -7.222 -9.902 1.00 96.81 93 PHE A CA 1
ATOM 715 C C . PHE A 1 93 ? 2.074 -6.978 -11.395 1.00 96.81 93 PHE A C 1
ATOM 717 O O . PHE A 1 93 ? 2.960 -7.301 -12.189 1.00 96.81 93 PHE A O 1
ATOM 724 N N . TYR A 1 94 ? 0.951 -6.370 -11.786 1.00 97.31 94 TYR A N 1
ATOM 725 C CA . TYR A 1 94 ? 0.713 -6.012 -13.186 1.00 97.31 94 TYR A CA 1
ATOM 726 C C . TYR A 1 94 ? 1.755 -5.024 -13.711 1.00 97.31 94 TYR A C 1
ATOM 728 O O . TYR A 1 94 ? 2.275 -5.209 -14.812 1.00 97.31 94 TYR A O 1
ATOM 736 N N . PHE A 1 95 ? 2.109 -4.012 -12.917 1.00 96.62 95 PHE A N 1
ATOM 737 C CA . PHE A 1 95 ? 3.129 -3.033 -13.286 1.00 96.62 95 PHE A CA 1
ATOM 738 C C . PHE A 1 95 ? 4.503 -3.685 -13.514 1.00 96.62 95 PHE A C 1
ATOM 740 O O . PHE A 1 95 ? 5.134 -3.475 -14.552 1.00 96.62 95 PHE A O 1
ATOM 747 N N . VAL A 1 96 ? 4.956 -4.522 -12.575 1.00 96.31 96 VAL A N 1
ATOM 748 C CA . VAL A 1 96 ? 6.233 -5.247 -12.688 1.00 96.31 96 VAL A CA 1
ATOM 749 C C . VAL A 1 96 ? 6.202 -6.242 -13.851 1.00 96.31 96 VAL A C 1
ATOM 751 O O . VAL A 1 96 ? 7.164 -6.326 -14.615 1.00 96.31 96 VAL A O 1
ATOM 754 N N . GLY A 1 97 ? 5.090 -6.957 -14.034 1.00 97.44 97 GLY A N 1
ATOM 755 C CA . GLY A 1 97 ? 4.889 -7.863 -15.162 1.00 97.44 97 GLY A CA 1
ATOM 756 C C . GLY A 1 97 ? 5.004 -7.144 -16.508 1.00 97.44 97 GLY A C 1
ATOM 757 O O . GLY A 1 97 ? 5.726 -7.605 -17.392 1.00 97.44 97 GLY A O 1
ATOM 758 N N . ALA A 1 98 ? 4.379 -5.973 -16.647 1.00 97.50 98 ALA A N 1
ATOM 759 C CA . ALA A 1 98 ? 4.501 -5.140 -17.840 1.00 97.50 98 ALA A CA 1
ATOM 760 C C . ALA A 1 98 ? 5.945 -4.659 -18.065 1.00 97.50 98 ALA A C 1
ATOM 762 O O . ALA A 1 98 ? 6.445 -4.731 -19.189 1.00 97.50 98 ALA A O 1
ATOM 763 N N . ALA A 1 99 ? 6.651 -4.238 -17.010 1.00 95.44 99 ALA A N 1
ATOM 764 C CA . ALA A 1 99 ? 8.056 -3.839 -17.105 1.00 95.44 99 ALA A CA 1
ATOM 765 C C . ALA A 1 99 ? 8.953 -4.990 -17.601 1.00 95.44 99 ALA A C 1
ATOM 767 O O . ALA A 1 99 ? 9.809 -4.781 -18.465 1.00 95.44 99 ALA A O 1
ATOM 768 N N . PHE A 1 100 ? 8.727 -6.219 -17.122 1.00 96.19 100 PHE A N 1
ATOM 769 C CA . PHE A 1 100 ? 9.438 -7.398 -17.621 1.00 96.19 100 PHE A CA 1
ATOM 770 C C . PHE A 1 100 ? 9.083 -7.741 -19.065 1.00 96.19 100 PHE A C 1
ATOM 772 O O . PHE A 1 100 ? 9.986 -8.060 -19.836 1.00 96.19 100 PHE A O 1
ATOM 779 N N . MET A 1 101 ? 7.813 -7.631 -19.461 1.00 97.81 101 MET A N 1
ATOM 780 C CA . MET A 1 101 ? 7.400 -7.832 -20.854 1.00 97.81 101 MET A CA 1
ATOM 781 C C . MET A 1 101 ? 8.090 -6.839 -21.794 1.00 97.81 101 MET A C 1
ATOM 783 O O . MET A 1 101 ? 8.627 -7.242 -22.825 1.00 97.81 101 MET A O 1
ATOM 787 N N . VAL A 1 102 ? 8.155 -5.558 -21.418 1.00 96.62 102 VAL A N 1
ATOM 788 C CA . VAL A 1 102 ? 8.894 -4.536 -22.177 1.00 96.62 102 VAL A CA 1
ATOM 789 C C . VAL A 1 102 ? 10.377 -4.898 -22.262 1.00 96.62 102 VAL A C 1
ATOM 791 O O . VAL A 1 102 ? 10.948 -4.890 -23.351 1.00 96.62 102 VAL A O 1
ATOM 794 N N . GLY A 1 103 ? 10.998 -5.282 -21.143 1.00 94.69 103 GLY A N 1
ATOM 795 C CA . GLY A 1 103 ? 12.393 -5.729 -21.116 1.00 94.69 103 GLY A CA 1
ATOM 796 C C . GLY A 1 103 ? 12.660 -6.935 -22.023 1.00 94.69 103 GLY A C 1
ATOM 797 O O . GLY A 1 103 ? 13.656 -6.953 -22.750 1.00 94.69 103 GLY A O 1
ATOM 798 N N . ALA A 1 104 ? 11.758 -7.917 -22.033 1.00 95.56 104 ALA A N 1
ATOM 799 C CA . ALA A 1 104 ? 11.847 -9.093 -22.892 1.00 95.56 104 ALA A CA 1
ATOM 800 C C . ALA A 1 104 ? 11.766 -8.722 -24.380 1.00 95.56 104 ALA A C 1
ATOM 802 O O . ALA A 1 104 ? 12.602 -9.172 -25.164 1.00 95.56 104 ALA A O 1
ATOM 803 N N . VAL A 1 105 ? 10.823 -7.852 -24.762 1.00 96.00 105 VAL A N 1
ATOM 804 C CA . VAL A 1 105 ? 10.696 -7.351 -26.141 1.00 96.00 105 VAL A CA 1
ATOM 805 C C . VAL A 1 105 ? 11.951 -6.585 -26.557 1.00 96.00 105 VAL A C 1
ATOM 807 O O . VAL A 1 105 ? 12.525 -6.880 -27.603 1.00 96.00 105 VAL A O 1
ATOM 810 N N . LEU A 1 106 ? 12.426 -5.650 -25.728 1.00 94.31 106 LEU A N 1
ATOM 811 C CA . LEU A 1 106 ? 13.638 -4.879 -26.014 1.00 94.31 106 LEU A CA 1
ATOM 812 C C . LEU A 1 106 ? 14.855 -5.790 -26.195 1.00 94.31 106 LEU A C 1
ATOM 814 O O . LEU A 1 106 ? 15.615 -5.611 -27.141 1.00 94.31 106 LEU A O 1
ATOM 818 N N . THR A 1 107 ? 15.008 -6.798 -25.333 1.00 92.69 107 THR A N 1
ATOM 819 C CA . THR A 1 107 ? 16.113 -7.764 -25.417 1.00 92.69 107 THR A CA 1
ATOM 820 C C . THR A 1 107 ? 16.021 -8.609 -26.684 1.00 92.69 107 THR A C 1
ATOM 822 O O . THR A 1 107 ? 17.034 -8.840 -27.339 1.00 92.69 107 THR A O 1
ATOM 825 N N . TYR A 1 108 ? 14.815 -9.029 -27.068 1.00 92.81 108 TYR A N 1
ATOM 826 C CA . TYR A 1 108 ? 14.584 -9.768 -28.307 1.00 92.81 108 TYR A CA 1
ATOM 827 C C . TYR A 1 108 ? 14.919 -8.942 -29.563 1.00 92.81 108 TYR A C 1
ATOM 829 O O . TYR A 1 108 ? 15.428 -9.491 -30.538 1.00 92.81 108 TYR A O 1
ATOM 837 N N . MET A 1 109 ? 14.688 -7.622 -29.547 1.00 93.00 109 MET A N 1
ATOM 838 C CA . MET A 1 109 ? 15.003 -6.739 -30.681 1.00 93.00 109 MET A CA 1
ATOM 839 C C . MET A 1 109 ? 16.502 -6.440 -30.849 1.00 93.00 109 MET A C 1
ATOM 841 O O . MET A 1 109 ? 16.915 -5.954 -31.908 1.00 93.00 109 MET A O 1
ATOM 845 N N . ILE A 1 110 ? 17.340 -6.722 -29.846 1.00 91.56 110 ILE A N 1
ATOM 846 C CA . ILE A 1 110 ? 18.789 -6.521 -29.952 1.00 91.56 110 ILE A CA 1
ATOM 847 C C . ILE A 1 110 ? 19.372 -7.583 -30.892 1.00 91.56 110 ILE A C 1
ATOM 849 O O . ILE A 1 110 ? 19.354 -8.781 -30.609 1.00 91.56 110 ILE A O 1
ATOM 853 N N . LYS A 1 111 ? 19.936 -7.141 -32.025 1.00 73.50 111 LYS A N 1
ATOM 854 C CA . LYS A 1 111 ? 20.627 -8.026 -32.974 1.00 73.50 111 LYS A CA 1
ATOM 855 C C . LYS A 1 111 ? 21.761 -8.771 -32.268 1.00 73.50 111 LYS A C 1
ATOM 857 O O . LYS A 1 111 ? 22.677 -8.154 -31.724 1.00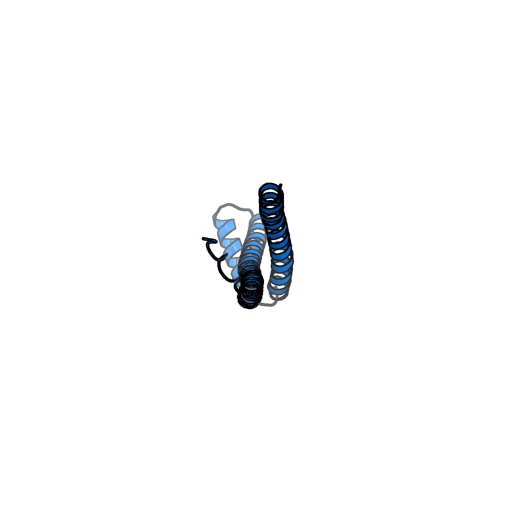 73.50 111 LYS A O 1
ATOM 862 N N . LYS A 1 112 ? 21.725 -10.104 -32.341 1.00 67.69 112 LYS A N 1
ATOM 863 C CA . LYS A 1 112 ? 22.821 -10.974 -31.906 1.00 67.69 112 LYS A CA 1
ATOM 864 C C . LYS A 1 112 ? 24.087 -10.591 -32.676 1.00 67.69 112 LYS A C 1
ATOM 866 O O .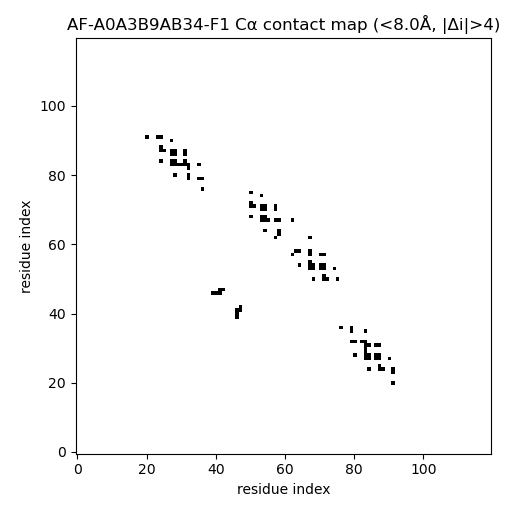 LYS A 1 112 ? 24.137 -10.741 -33.895 1.00 67.69 112 LYS A O 1
ATOM 871 N N . GLN A 1 113 ? 25.094 -10.081 -31.975 1.00 63.59 113 GLN A N 1
ATOM 872 C CA . GLN A 1 113 ? 26.402 -9.830 -32.576 1.00 63.59 113 GLN A CA 1
ATOM 873 C C . GLN A 1 113 ? 27.036 -11.185 -32.914 1.00 63.59 113 GLN A C 1
ATOM 875 O O . GLN A 1 113 ? 26.997 -12.107 -32.091 1.00 63.59 113 GLN A O 1
ATOM 880 N N . ALA A 1 114 ? 27.545 -11.337 -34.141 1.00 63.56 114 ALA A N 1
ATOM 881 C CA . ALA A 1 114 ? 28.247 -12.552 -34.539 1.00 63.56 114 ALA A CA 1
ATOM 882 C C . ALA A 1 114 ? 29.431 -12.772 -33.582 1.00 63.56 114 ALA A C 1
ATOM 884 O O . ALA A 1 114 ? 30.099 -11.793 -33.233 1.00 63.56 114 ALA A O 1
ATOM 885 N N . PRO A 1 115 ? 29.676 -14.015 -33.120 1.00 71.56 115 PRO A N 1
ATOM 886 C CA . PRO A 1 115 ? 30.832 -14.291 -32.279 1.00 71.56 115 PRO A CA 1
ATOM 887 C C . PRO A 1 115 ? 32.090 -13.792 -33.002 1.00 71.56 115 PRO A C 1
ATOM 889 O O . PRO A 1 115 ? 32.168 -13.952 -34.225 1.00 71.56 115 PRO A O 1
ATOM 892 N N . PRO A 1 116 ? 33.040 -13.157 -32.290 1.00 71.81 116 PRO A N 1
ATOM 893 C CA . PRO A 1 116 ? 34.262 -12.678 -32.915 1.00 71.81 116 PRO A CA 1
ATOM 894 C C . PRO A 1 116 ? 34.907 -13.863 -33.631 1.00 71.81 116 PRO A C 1
ATOM 896 O O . PRO A 1 116 ? 35.132 -14.908 -33.018 1.00 71.81 116 PRO A O 1
ATOM 899 N N . SER A 1 117 ? 35.126 -13.728 -34.942 1.00 67.12 117 SER A N 1
ATOM 900 C CA . SER A 1 117 ? 35.857 -14.722 -35.718 1.00 67.12 117 SER A CA 1
ATOM 901 C C . SER A 1 117 ? 37.191 -14.935 -35.018 1.00 67.12 117 SER A C 1
ATOM 903 O O . SER A 1 117 ? 37.969 -13.986 -34.907 1.00 67.12 117 SER A O 1
ATOM 905 N N . ALA A 1 118 ? 37.419 -16.144 -34.503 1.00 65.62 118 ALA A N 1
ATOM 906 C CA . ALA A 1 118 ? 38.729 -16.562 -34.036 1.00 65.62 118 ALA A CA 1
ATOM 907 C C . ALA A 1 118 ? 39.698 -16.369 -35.209 1.00 65.62 118 ALA A C 1
ATOM 909 O O . ALA A 1 118 ? 39.662 -17.122 -36.181 1.00 65.62 118 ALA A O 1
ATOM 910 N N . GLY A 1 119 ? 40.454 -15.272 -35.162 1.00 62.19 119 GLY A N 1
ATOM 911 C CA . GLY A 1 119 ? 41.510 -14.984 -36.118 1.00 62.19 119 GLY A CA 1
ATOM 912 C C . GLY A 1 119 ? 42.579 -16.059 -35.989 1.00 62.19 119 GLY A C 1
ATOM 913 O O . GLY A 1 119 ? 42.994 -16.369 -34.871 1.00 62.19 119 GLY A O 1
ATOM 914 N N . ALA A 1 120 ? 42.917 -16.643 -37.137 1.00 44.16 120 ALA A N 1
ATOM 915 C CA . ALA A 1 120 ? 44.004 -17.590 -37.345 1.00 44.16 120 ALA A CA 1
ATOM 916 C C . ALA A 1 120 ? 45.379 -16.981 -37.036 1.00 44.16 120 ALA A C 1
ATOM 918 O O . ALA A 1 120 ? 45.522 -15.745 -37.200 1.00 44.16 120 ALA A O 1
#

Secondary structure (DSSP, 8-state):
-HHHHHHHHHHHHHHHHHHHHHHHHHHHHHHHHHHHHHT--TTSHHHHHHHHHHHHHHHHTT--HHHHHHHHHHHHHHHHHHHHHHHHHHHHHHHHHHHHHHHHHHHHHS--PPPP----

Foldseek 3Di:
DVVVVVVCCVVVVVVVVVVVLVVQLVVQLVVQLVVLVVPQDPVDVVNVVQLVVQLVVVVVVPDDSVRSSVVSVVVVSVVSSVVSSVVSVVVSVVVVVVVVVVVVVVVVPDDDDDDPPPDD

Mean predicted aligned error: 7.16 Å

Solvent-accessible surface area (backbone atoms only — not comparable to full-atom values): 6520 Å² total; per-residue (Å²): 112,68,69,60,53,52,50,48,53,52,54,50,51,50,52,52,49,52,55,48,50,54,53,51,35,52,55,39,19,52,56,41,26,52,58,51,51,73,70,64,40,87,86,38,67,70,53,43,53,52,40,52,52,39,19,52,53,34,36,76,71,71,38,54,74,69,58,9,46,52,50,22,51,51,51,52,51,53,51,43,44,52,54,11,41,54,54,16,50,50,54,50,49,53,52,53,51,50,54,50,52,50,50,51,52,57,58,69,70,52,77,82,75,75,76,80,75,82,78,128

pLDDT: mean 90.76, std 9.59, range [44.16, 98.06]

Radius of gyration: 25.43 Å; Cα contacts (8 Å, |Δi|>4): 60; chains: 1; bounding box: 72×23×67 Å